Protein AF-A0A5C7YZ23-F1 (afdb_monomer)

pLDDT: mean 86.08, std 10.24, range [44.62, 97.25]

Sequence (58 aa):
ILKSQTSVKIEFDYEIYNEANELLTTGYSMLVFVDMKSGRPILPPSYVSEKINSFLEV

Structure (mmCIF, N/CA/C/O backbone):
data_AF-A0A5C7YZ23-F1
#
_entry.id   AF-A0A5C7YZ23-F1
#
loop_
_atom_site.group_PDB
_atom_site.id
_atom_site.type_symbol
_atom_site.label_atom_id
_atom_site.label_alt_id
_atom_site.label_comp_id
_atom_site.label_asym_id
_atom_site.label_entity_id
_atom_site.label_seq_id
_atom_site.pdbx_PDB_ins_code
_atom_site.Cartn_x
_atom_site.Cartn_y
_atom_site.Cartn_z
_atom_site.occupancy
_atom_site.B_iso_or_equiv
_atom_site.auth_seq_id
_atom_site.auth_comp_id
_atom_site.auth_asym_id
_atom_site.auth_atom_id
_atom_site.pdbx_PDB_model_num
ATOM 1 N N . ILE A 1 1 ? -1.240 -0.102 7.711 1.00 78.44 1 ILE A N 1
ATOM 2 C CA . ILE A 1 1 ? -0.071 -0.911 8.122 1.00 78.44 1 ILE A CA 1
ATOM 3 C C . ILE A 1 1 ? 0.619 -1.402 6.852 1.00 78.44 1 ILE A C 1
ATOM 5 O O . ILE A 1 1 ? -0.024 -2.047 6.029 1.00 78.44 1 ILE A O 1
ATOM 9 N N . LEU A 1 2 ? 1.883 -1.027 6.620 1.00 74.81 2 LEU A N 1
ATOM 10 C CA . LEU A 1 2 ? 2.628 -1.566 5.477 1.00 74.81 2 LEU A CA 1
ATOM 11 C C . LEU A 1 2 ? 3.002 -3.017 5.790 1.00 74.81 2 LEU A C 1
ATOM 13 O O . LEU A 1 2 ? 3.640 -3.273 6.807 1.00 74.81 2 LEU A O 1
ATOM 17 N N . LYS A 1 3 ? 2.583 -3.951 4.935 1.00 76.19 3 LYS A N 1
ATOM 18 C CA . LYS A 1 3 ? 2.795 -5.385 5.153 1.00 76.19 3 LYS A CA 1
ATOM 19 C C . LYS A 1 3 ? 4.115 -5.852 4.556 1.00 76.19 3 LYS A C 1
ATOM 21 O O . LYS A 1 3 ? 4.891 -6.543 5.208 1.00 76.19 3 LYS A O 1
ATOM 26 N N . SER A 1 4 ? 4.361 -5.496 3.300 1.00 73.38 4 SER A N 1
ATOM 27 C CA . SER A 1 4 ? 5.569 -5.876 2.578 1.00 73.38 4 SER A CA 1
ATOM 28 C C . SER A 1 4 ? 5.818 -4.915 1.417 1.00 73.38 4 SER A C 1
ATOM 30 O O . SER A 1 4 ? 4.891 -4.344 0.832 1.00 73.38 4 SER A O 1
ATOM 32 N N . GLN A 1 5 ? 7.090 -4.752 1.066 1.00 70.56 5 GLN A N 1
ATOM 33 C CA . GLN A 1 5 ? 7.502 -4.102 -0.168 1.00 70.56 5 GLN A CA 1
ATOM 34 C C . GLN A 1 5 ? 8.475 -5.026 -0.892 1.00 70.56 5 GLN A C 1
ATOM 36 O O . GLN A 1 5 ? 9.537 -5.373 -0.380 1.00 70.56 5 GLN A O 1
ATOM 41 N N . THR A 1 6 ? 8.098 -5.432 -2.100 1.00 71.69 6 THR A N 1
ATOM 42 C CA . THR A 1 6 ? 8.983 -6.113 -3.051 1.00 71.69 6 THR A CA 1
ATOM 43 C C . THR A 1 6 ? 9.273 -5.159 -4.204 1.00 71.69 6 THR A C 1
ATOM 45 O O . THR A 1 6 ? 8.584 -4.154 -4.369 1.00 71.69 6 THR A O 1
ATOM 48 N N . SER A 1 7 ? 10.273 -5.452 -5.037 1.00 68.44 7 SER A N 1
ATOM 49 C CA . SER A 1 7 ? 10.723 -4.521 -6.083 1.00 68.44 7 SER A CA 1
ATOM 50 C C . SER A 1 7 ? 9.601 -4.029 -7.011 1.00 68.44 7 SER A C 1
ATOM 52 O O . SER A 1 7 ? 9.687 -2.922 -7.520 1.00 68.44 7 SER A O 1
ATOM 54 N N . VAL A 1 8 ? 8.534 -4.809 -7.217 1.00 71.19 8 VAL A N 1
ATOM 55 C CA . VAL A 1 8 ? 7.444 -4.480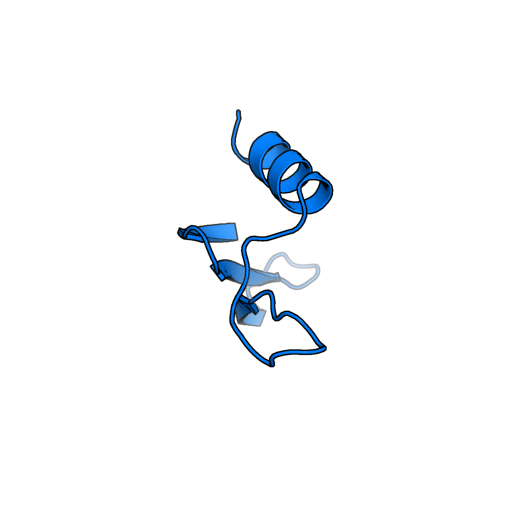 -8.159 1.00 71.19 8 VAL A CA 1
ATOM 56 C C . VAL A 1 8 ? 6.059 -4.367 -7.513 1.00 71.19 8 VAL A C 1
ATOM 58 O O . VAL A 1 8 ? 5.097 -4.028 -8.205 1.00 71.19 8 VAL A O 1
ATOM 61 N N . LYS A 1 9 ? 5.926 -4.664 -6.211 1.00 82.31 9 LYS A N 1
ATOM 62 C CA . LYS A 1 9 ? 4.631 -4.670 -5.511 1.00 82.31 9 LYS A CA 1
ATOM 63 C C . LYS A 1 9 ? 4.739 -4.092 -4.110 1.00 82.31 9 LYS A C 1
ATOM 65 O O . LYS A 1 9 ? 5.727 -4.330 -3.416 1.00 82.31 9 LYS A O 1
ATOM 70 N N . ILE A 1 10 ? 3.681 -3.412 -3.691 1.00 86.38 10 ILE A N 1
ATOM 71 C CA . ILE A 1 10 ? 3.536 -2.870 -2.342 1.00 86.38 10 ILE A CA 1
ATOM 72 C C . ILE A 1 10 ? 2.244 -3.410 -1.745 1.00 86.38 10 ILE A C 1
ATOM 74 O O . ILE A 1 10 ? 1.192 -3.325 -2.379 1.00 86.38 10 ILE A O 1
ATOM 78 N N . GLU A 1 11 ? 2.316 -3.951 -0.536 1.00 89.06 11 GLU A N 1
ATOM 79 C CA . GLU A 1 11 ? 1.177 -4.549 0.152 1.00 89.06 11 GLU A CA 1
ATOM 80 C C . GLU A 1 11 ? 0.807 -3.755 1.405 1.00 89.06 11 GLU A C 1
ATOM 82 O O . GLU A 1 11 ? 1.654 -3.449 2.249 1.00 89.06 11 GLU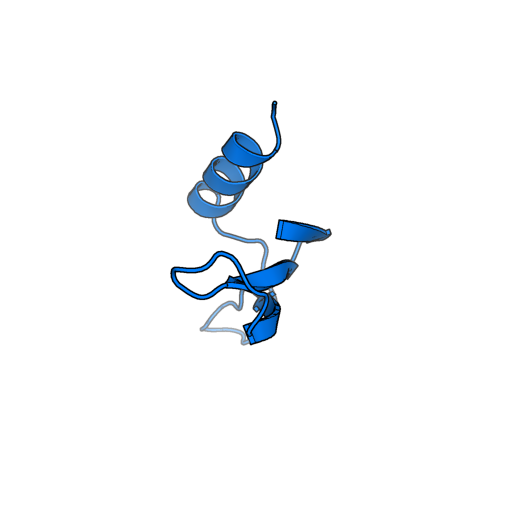 A O 1
ATOM 87 N N . PHE A 1 12 ? -0.483 -3.460 1.542 1.00 89.06 12 PHE A N 1
ATOM 88 C CA . PHE A 1 12 ? -1.055 -2.705 2.646 1.00 89.06 12 PHE A CA 1
ATOM 89 C C . PHE A 1 12 ? -2.126 -3.536 3.343 1.00 89.06 12 PHE A C 1
ATOM 91 O O . PHE A 1 12 ? -3.091 -3.957 2.709 1.00 89.06 12 PHE A O 1
ATOM 98 N N . ASP A 1 13 ? -1.979 -3.695 4.653 1.00 92.06 13 ASP A N 1
ATOM 99 C CA . ASP A 1 13 ? -3.060 -4.114 5.538 1.00 92.06 13 ASP A CA 1
ATOM 100 C C . ASP A 1 13 ? -3.621 -2.860 6.222 1.00 92.06 13 ASP A C 1
ATOM 102 O O . ASP A 1 13 ? -2.874 -1.964 6.628 1.00 92.06 13 ASP A O 1
ATOM 106 N N . TYR A 1 14 ? -4.934 -2.748 6.354 1.00 89.69 14 TYR A N 1
ATOM 107 C CA . TYR A 1 14 ? -5.561 -1.652 7.083 1.00 89.69 14 TYR A CA 1
ATOM 108 C C . TYR A 1 14 ? -6.701 -2.152 7.950 1.00 89.69 14 TYR A C 1
ATOM 110 O O . TYR A 1 14 ? -7.344 -3.161 7.678 1.00 89.69 14 TYR A O 1
ATOM 118 N N . GLU A 1 15 ? -6.932 -1.407 9.015 1.00 94.19 15 GLU A N 1
ATOM 119 C CA . GLU A 1 15 ? -7.962 -1.659 10.001 1.00 94.19 15 GLU A CA 1
ATOM 120 C C . GLU A 1 15 ? -8.841 -0.415 10.038 1.00 94.19 15 GLU A C 1
ATOM 122 O O . GLU A 1 15 ? -8.343 0.712 10.095 1.00 94.19 15 GLU A O 1
ATOM 127 N N . ILE A 1 16 ? -10.146 -0.619 9.920 1.00 93.50 16 ILE A N 1
ATOM 128 C CA . ILE A 1 16 ? -11.139 0.446 9.900 1.00 93.50 16 ILE A CA 1
ATOM 129 C C . ILE A 1 16 ? -11.836 0.423 11.250 1.00 93.50 16 ILE A C 1
ATOM 131 O O . ILE A 1 16 ? -12.473 -0.569 11.605 1.00 93.50 16 ILE A O 1
ATOM 135 N N . TYR A 1 17 ? -11.715 1.526 11.979 1.00 96.62 17 TYR A N 1
ATOM 136 C CA . TYR A 1 17 ? -12.298 1.714 13.302 1.00 96.62 17 TYR A CA 1
ATOM 137 C C . TYR A 1 17 ? -13.459 2.714 13.246 1.00 96.62 17 TYR A C 1
ATOM 139 O O . TYR A 1 17 ? -13.473 3.600 12.389 1.00 96.62 17 TYR A O 1
ATOM 147 N N . ASN A 1 18 ? -14.435 2.573 14.145 1.00 95.56 18 ASN A N 1
ATOM 148 C CA . ASN A 1 18 ? -15.483 3.578 14.352 1.00 95.56 18 ASN A CA 1
ATOM 149 C C . ASN A 1 18 ? -15.028 4.687 15.324 1.00 95.56 18 ASN A C 1
ATOM 151 O O . ASN A 1 18 ? -13.920 4.655 15.858 1.00 95.56 18 ASN A O 1
ATOM 155 N N . GLU A 1 19 ? -15.899 5.668 15.583 1.00 96.00 19 GLU A N 1
ATOM 156 C CA . GLU A 1 19 ? -15.623 6.778 16.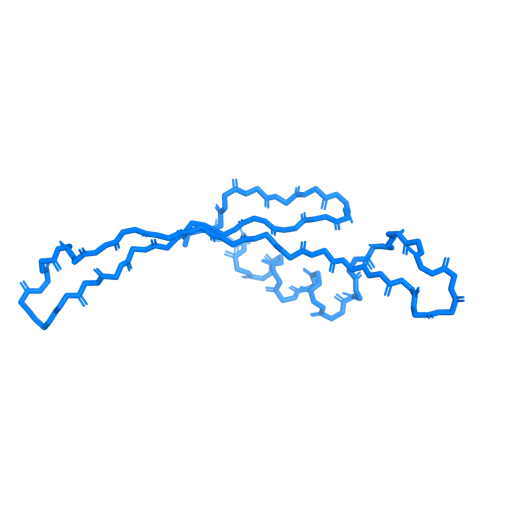514 1.00 96.00 19 GLU A CA 1
ATOM 157 C C . GLU A 1 19 ? -15.409 6.324 17.967 1.00 96.00 19 GLU A C 1
ATOM 159 O O . GLU A 1 19 ? -14.720 6.996 18.731 1.00 96.00 19 GLU A O 1
ATOM 164 N N . ALA A 1 20 ? -15.959 5.167 18.344 1.00 97.25 20 ALA A N 1
ATOM 165 C CA . ALA A 1 20 ? -15.744 4.537 19.644 1.00 97.25 20 ALA A CA 1
ATOM 166 C C . ALA A 1 20 ? -14.447 3.705 19.701 1.00 97.25 20 ALA A C 1
ATOM 168 O O . ALA A 1 20 ? -14.185 3.039 20.702 1.00 97.25 20 ALA A O 1
ATOM 169 N N . ASN A 1 21 ? -13.621 3.760 18.649 1.00 93.62 21 ASN A N 1
ATOM 170 C CA . ASN A 1 21 ? -12.379 3.007 18.505 1.00 93.62 21 ASN A CA 1
ATOM 171 C C . ASN A 1 21 ? -12.584 1.476 18.485 1.00 93.62 21 ASN A C 1
ATOM 173 O O . ASN A 1 21 ? -11.686 0.711 18.838 1.00 93.62 21 ASN A O 1
ATOM 177 N N . GLU A 1 22 ? -13.763 1.022 18.055 1.00 96.38 22 GLU A N 1
ATOM 178 C CA . GLU A 1 22 ? -14.077 -0.388 17.828 1.00 96.38 22 GLU A CA 1
ATOM 179 C C . GLU A 1 22 ? -13.723 -0.780 16.392 1.00 96.38 22 GLU A C 1
ATOM 181 O O . GLU A 1 22 ? -14.007 -0.044 15.441 1.00 96.38 22 GLU A O 1
ATOM 186 N N . LEU A 1 23 ? -13.110 -1.954 16.228 1.00 95.69 23 LEU A N 1
ATOM 187 C CA . LEU A 1 23 ? -12.738 -2.483 14.920 1.00 95.69 23 LEU A CA 1
ATOM 188 C C . LEU A 1 23 ? -13.996 -2.887 14.140 1.00 95.69 23 LEU A C 1
ATOM 190 O O . LEU A 1 23 ? -14.685 -3.834 14.512 1.00 95.69 23 LEU A O 1
ATOM 194 N N . LEU A 1 24 ? -14.267 -2.197 13.033 1.00 96.31 24 LEU A N 1
ATOM 195 C CA . LEU A 1 24 ? -15.374 -2.518 12.132 1.00 96.31 24 LEU A CA 1
ATOM 196 C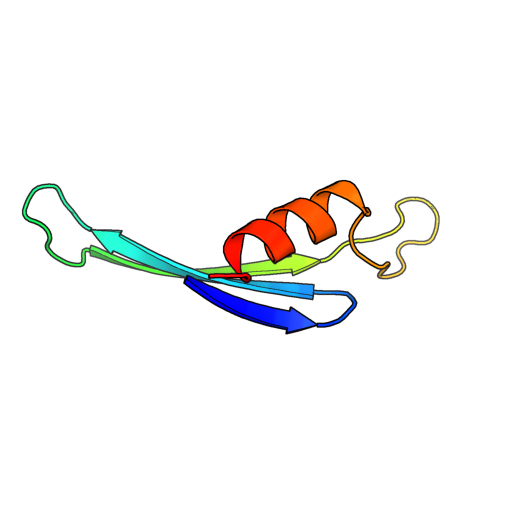 C . LEU A 1 24 ? -14.980 -3.597 11.126 1.00 96.31 24 LEU A C 1
ATOM 198 O O . LEU A 1 24 ? -15.733 -4.538 10.889 1.00 96.31 24 LEU A O 1
ATOM 202 N N . THR A 1 25 ? -13.813 -3.445 10.500 1.00 95.50 25 THR A N 1
ATOM 203 C CA . THR A 1 25 ? -13.306 -4.405 9.516 1.00 95.50 25 THR A CA 1
ATOM 204 C C . THR A 1 25 ? -11.810 -4.242 9.316 1.00 95.50 25 THR A C 1
ATOM 206 O O . THR A 1 25 ? -11.244 -3.172 9.538 1.00 95.50 25 THR A O 1
ATOM 209 N N . THR A 1 26 ? -11.173 -5.296 8.825 1.00 95.38 26 THR A N 1
ATOM 210 C CA . THR A 1 26 ? -9.837 -5.223 8.239 1.00 95.38 26 THR A CA 1
ATOM 211 C C . THR A 1 26 ? -9.942 -5.222 6.716 1.00 95.38 26 THR A C 1
ATOM 213 O O . THR A 1 26 ? -10.987 -5.548 6.145 1.00 95.38 26 THR A O 1
ATOM 216 N N . GLY A 1 27 ? -8.876 -4.812 6.043 1.00 93.56 27 GLY A N 1
ATOM 217 C CA . GLY A 1 27 ? -8.777 -4.828 4.596 1.00 93.56 27 GLY A CA 1
ATOM 218 C C . GLY A 1 27 ? -7.337 -4.985 4.139 1.00 93.56 27 GLY A C 1
ATOM 219 O O . GLY A 1 27 ? -6.391 -4.709 4.874 1.00 93.56 27 GLY A O 1
ATOM 220 N N . TYR A 1 28 ? -7.197 -5.462 2.909 1.00 93.38 28 TYR A N 1
ATOM 221 C CA . TYR A 1 28 ? -5.920 -5.705 2.259 1.00 93.38 28 TYR A CA 1
ATOM 222 C C . TYR A 1 28 ? -5.938 -5.070 0.875 1.00 93.38 28 TYR A C 1
ATOM 224 O O . TYR A 1 28 ? -6.948 -5.106 0.169 1.00 93.38 28 TYR A O 1
ATOM 232 N N . SER A 1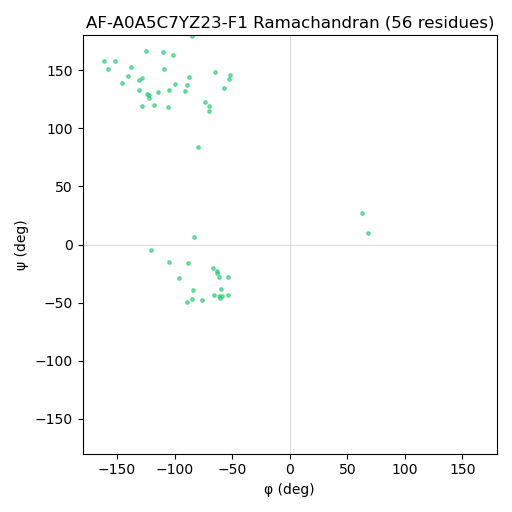 29 ? -4.817 -4.493 0.465 1.00 91.44 29 SER A N 1
ATOM 233 C CA . SER A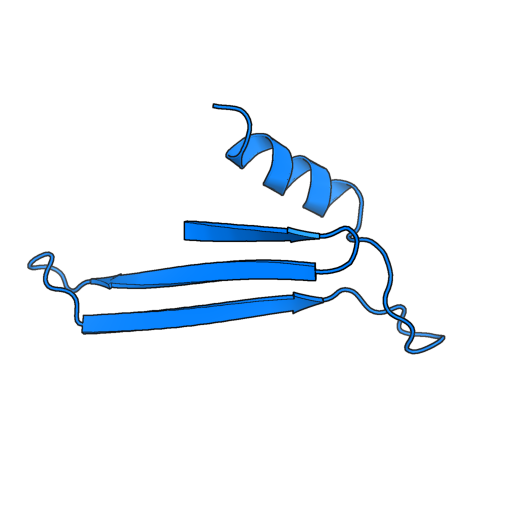 1 29 ? -4.639 -3.964 -0.882 1.00 91.44 29 SER A CA 1
ATOM 234 C C . SER A 1 29 ? -3.208 -4.151 -1.358 1.00 91.44 29 SER A C 1
ATOM 236 O O . SER A 1 29 ? -2.255 -3.920 -0.618 1.00 91.44 29 SER A O 1
ATOM 238 N N . MET A 1 30 ? -3.064 -4.537 -2.624 1.00 90.38 30 MET A N 1
ATOM 239 C CA . MET A 1 30 ? -1.776 -4.709 -3.288 1.00 90.38 30 MET A CA 1
ATOM 240 C C . MET A 1 30 ? -1.674 -3.727 -4.454 1.00 90.38 30 MET A C 1
ATOM 242 O O . MET A 1 30 ? -2.467 -3.783 -5.394 1.00 90.38 30 MET A O 1
ATOM 246 N N . LEU A 1 31 ? -0.679 -2.845 -4.405 1.00 90.06 31 LEU A N 1
ATOM 247 C CA . LEU A 1 31 ? -0.317 -1.956 -5.503 1.00 90.06 31 LEU A CA 1
ATOM 248 C C . LEU A 1 31 ? 0.734 -2.625 -6.388 1.00 90.06 31 LEU A C 1
ATOM 250 O O . LEU A 1 3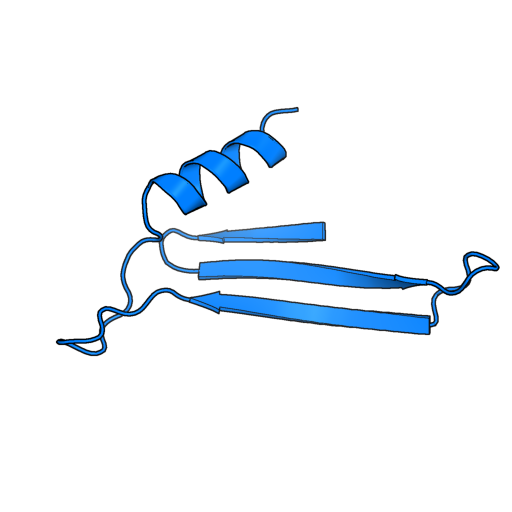1 ? 1.750 -3.117 -5.897 1.00 90.06 31 LEU A O 1
ATOM 254 N N . VAL A 1 32 ? 0.505 -2.592 -7.699 1.00 90.50 32 VAL A N 1
ATOM 255 C CA . VAL A 1 32 ? 1.458 -3.030 -8.725 1.00 90.50 32 VAL A CA 1
ATOM 256 C C . VAL A 1 32 ? 1.623 -1.928 -9.763 1.00 90.50 32 VAL A C 1
ATOM 258 O O . VAL A 1 32 ? 0.658 -1.243 -10.104 1.00 90.50 32 VAL A O 1
ATOM 261 N N . PHE A 1 33 ? 2.839 -1.760 -10.274 1.00 89.56 33 PHE A N 1
ATOM 262 C CA . PHE A 1 33 ? 3.133 -0.776 -11.314 1.00 89.56 33 PHE A CA 1
ATOM 263 C C . PHE A 1 33 ? 3.308 -1.493 -12.640 1.00 89.56 33 PHE A C 1
ATOM 265 O O . PHE A 1 33 ? 3.997 -2.508 -12.715 1.00 89.56 33 PHE A O 1
ATOM 272 N N . VAL A 1 34 ? 2.665 -0.975 -13.682 1.00 90.50 34 VAL A N 1
ATOM 273 C CA . VAL A 1 34 ? 2.650 -1.588 -15.010 1.00 90.50 34 VAL A CA 1
ATOM 274 C C . VAL A 1 34 ? 2.990 -0.524 -16.044 1.00 90.50 34 VAL A C 1
ATOM 276 O O . VAL A 1 34 ? 2.433 0.574 -16.024 1.00 90.50 34 VAL A O 1
ATOM 279 N N . ASP A 1 35 ? 3.903 -0.845 -16.955 1.00 90.69 35 ASP A N 1
ATOM 280 C CA . ASP A 1 35 ? 4.166 -0.006 -18.119 1.00 90.69 35 ASP A CA 1
ATOM 281 C C . ASP A 1 35 ? 2.973 -0.087 -19.082 1.00 90.69 35 ASP A C 1
ATOM 283 O O . ASP A 1 35 ? 2.639 -1.156 -19.589 1.00 90.69 35 ASP A O 1
ATOM 287 N N . MET A 1 36 ? 2.322 1.047 -19.349 1.00 90.06 36 MET A N 1
ATOM 288 C CA . MET A 1 36 ? 1.090 1.078 -20.150 1.00 90.06 36 MET A CA 1
ATOM 289 C C . MET A 1 36 ? 1.291 0.694 -21.622 1.00 90.06 36 MET A C 1
ATOM 291 O O . MET A 1 36 ? 0.323 0.350 -22.294 1.00 90.06 36 MET A O 1
ATOM 295 N N . LYS A 1 37 ? 2.521 0.769 -22.147 1.00 93.69 37 LYS A N 1
ATOM 296 C CA . LYS A 1 37 ? 2.813 0.443 -23.552 1.00 93.69 37 LYS A CA 1
ATOM 297 C C . LYS A 1 37 ? 3.026 -1.056 -23.748 1.00 93.69 37 LYS A C 1
ATOM 299 O O . LYS A 1 37 ? 2.613 -1.608 -24.760 1.00 93.69 37 LYS A O 1
ATOM 304 N N . SER A 1 38 ? 3.698 -1.699 -22.799 1.00 91.69 38 SER A N 1
ATOM 305 C CA . SER A 1 38 ? 4.117 -3.102 -22.861 1.00 91.69 38 SER A CA 1
ATOM 306 C C . SER A 1 38 ? 3.274 -4.038 -21.995 1.00 91.69 38 SER A C 1
ATOM 308 O O . SER A 1 38 ? 3.365 -5.252 -22.162 1.00 91.69 38 SER A O 1
ATOM 310 N N . GLY A 1 39 ? 2.483 -3.505 -21.059 1.00 90.06 39 GLY A N 1
ATOM 311 C CA . GLY A 1 39 ? 1.693 -4.275 -20.095 1.00 90.06 39 GLY A CA 1
ATOM 312 C C . GLY A 1 39 ? 2.536 -5.032 -19.065 1.00 90.06 39 GLY A C 1
ATOM 313 O O . GLY A 1 39 ? 2.013 -5.878 -18.341 1.00 90.06 39 GLY A O 1
ATOM 314 N N . ARG A 1 40 ? 3.847 -4.774 -19.002 1.00 89.44 40 ARG A N 1
ATOM 315 C CA . ARG A 1 40 ? 4.766 -5.494 -18.115 1.00 89.44 40 ARG A CA 1
ATOM 316 C C . ARG A 1 40 ? 4.827 -4.837 -16.737 1.00 89.44 40 ARG A C 1
ATOM 318 O O . ARG A 1 40 ? 4.808 -3.606 -16.666 1.00 89.44 40 ARG A O 1
ATOM 325 N N . PRO A 1 41 ? 4.958 -5.624 -15.653 1.00 89.31 41 PRO A N 1
ATOM 326 C CA . PRO A 1 41 ? 5.266 -5.081 -14.341 1.00 89.31 41 PRO A CA 1
ATOM 327 C C . PRO A 1 41 ? 6.571 -4.289 -14.382 1.00 89.31 41 PRO A C 1
ATOM 329 O O . PRO A 1 41 ? 7.567 -4.750 -14.944 1.00 89.31 41 PRO A O 1
ATOM 332 N N . ILE A 1 42 ? 6.561 -3.114 -13.772 1.00 90.12 42 ILE A N 1
ATOM 333 C CA . ILE A 1 42 ? 7.728 -2.250 -13.628 1.00 90.12 42 ILE A CA 1
ATOM 334 C C . ILE A 1 42 ? 7.958 -1.913 -12.161 1.00 90.12 42 ILE A C 1
ATOM 336 O O . ILE A 1 42 ? 7.106 -2.151 -11.303 1.00 90.12 42 ILE A O 1
ATOM 340 N N . LEU A 1 43 ? 9.135 -1.365 -11.876 1.00 87.88 43 LEU A N 1
ATOM 341 C CA . LEU A 1 43 ? 9.421 -0.795 -10.568 1.00 87.88 43 LEU A CA 1
ATOM 342 C C . LEU A 1 43 ? 8.514 0.427 -10.319 1.00 87.88 43 LEU A C 1
ATOM 344 O O . LEU A 1 43 ? 8.181 1.142 -11.272 1.00 87.88 43 LEU A O 1
ATOM 348 N N . PRO A 1 44 ? 8.139 0.697 -9.056 1.00 87.69 44 PRO A N 1
ATOM 349 C CA . PRO A 1 44 ? 7.486 1.943 -8.686 1.00 87.69 44 PRO A CA 1
ATOM 350 C C . PRO A 1 44 ? 8.295 3.157 -9.165 1.00 87.69 44 PRO A C 1
ATOM 352 O O . PRO A 1 44 ? 9.528 3.145 -9.078 1.00 87.69 44 PRO A O 1
ATOM 355 N N . PRO A 1 45 ? 7.628 4.234 -9.619 1.00 88.12 45 PRO A N 1
ATOM 356 C CA . PRO A 1 45 ? 8.288 5.509 -9.863 1.00 88.12 45 PRO A CA 1
ATOM 357 C C . PRO A 1 45 ? 9.099 5.966 -8.643 1.00 88.12 45 PRO A C 1
ATOM 359 O O . PRO A 1 45 ? 8.679 5.750 -7.504 1.00 88.12 45 PRO A O 1
ATOM 362 N N . SER A 1 46 ? 10.230 6.641 -8.871 1.00 86.88 46 SER A N 1
ATOM 363 C CA . SER A 1 46 ? 11.148 7.060 -7.798 1.00 86.88 46 SER A CA 1
ATOM 364 C C . SER A 1 46 ? 10.451 7.862 -6.698 1.00 86.88 46 SER A C 1
ATOM 366 O O . SER A 1 46 ? 10.607 7.536 -5.528 1.00 86.88 46 SER A O 1
ATOM 368 N N . TYR A 1 47 ? 9.577 8.806 -7.063 1.00 89.25 47 TYR A N 1
ATOM 369 C CA . TYR A 1 47 ? 8.825 9.616 -6.097 1.00 89.25 47 TYR A CA 1
ATOM 370 C C . TYR A 1 47 ? 7.897 8.792 -5.184 1.00 89.25 47 TYR A C 1
ATOM 372 O O . TYR A 1 47 ? 7.591 9.215 -4.071 1.00 89.25 47 TYR A O 1
ATOM 380 N N . VAL A 1 48 ? 7.406 7.636 -5.650 1.00 87.75 48 VAL A N 1
ATOM 381 C CA . VAL A 1 48 ? 6.585 6.731 -4.830 1.00 87.75 48 VAL A CA 1
ATOM 382 C C . VAL A 1 48 ? 7.485 5.986 -3.856 1.00 87.75 48 VAL A C 1
ATOM 384 O O . VAL A 1 48 ? 7.197 5.960 -2.663 1.00 87.75 48 VAL A O 1
ATOM 387 N N . SER A 1 49 ? 8.587 5.431 -4.361 1.00 82.94 49 SER A N 1
ATOM 388 C CA . SER A 1 49 ? 9.579 4.716 -3.554 1.00 82.94 49 SER A CA 1
ATOM 389 C C . SER A 1 49 ? 10.164 5.603 -2.454 1.00 82.94 49 SER A C 1
ATOM 391 O O . SER A 1 49 ? 10.222 5.185 -1.305 1.00 82.94 49 SER A O 1
ATOM 393 N N . GLU A 1 50 ? 10.520 6.849 -2.774 1.00 87.19 50 GLU A N 1
ATOM 394 C CA . GLU A 1 50 ? 11.031 7.837 -1.815 1.00 87.19 50 GLU A CA 1
ATOM 395 C C . GLU A 1 50 ? 10.015 8.140 -0.711 1.00 87.19 50 GLU A C 1
ATOM 397 O O . GLU A 1 50 ? 10.359 8.115 0.470 1.00 87.19 50 GLU A O 1
ATOM 402 N N . LYS A 1 51 ? 8.744 8.364 -1.073 1.00 87.00 51 LYS A N 1
ATOM 403 C CA . LYS A 1 51 ? 7.686 8.586 -0.081 1.00 87.00 51 LYS A CA 1
ATOM 404 C C . LYS A 1 51 ? 7.500 7.380 0.827 1.00 87.00 51 LYS A C 1
ATOM 406 O O . LYS A 1 51 ? 7.381 7.560 2.031 1.00 87.00 51 LYS A O 1
ATOM 411 N N . ILE A 1 52 ? 7.482 6.166 0.284 1.00 83.69 52 ILE A N 1
ATOM 412 C CA . ILE A 1 52 ? 7.305 4.958 1.100 1.00 83.69 52 ILE A CA 1
ATOM 413 C C . ILE A 1 52 ? 8.497 4.755 2.033 1.00 83.69 52 ILE A C 1
ATOM 415 O O . ILE A 1 52 ? 8.287 4.513 3.218 1.00 83.69 52 ILE A O 1
ATOM 419 N N . ASN A 1 53 ? 9.722 4.945 1.541 1.00 81.56 53 ASN A N 1
ATOM 420 C CA . ASN A 1 53 ? 10.924 4.868 2.369 1.00 81.56 53 ASN A CA 1
ATOM 421 C C . ASN A 1 53 ? 10.892 5.894 3.510 1.00 81.56 53 ASN A C 1
ATOM 423 O O . ASN A 1 53 ? 11.234 5.551 4.635 1.00 81.56 53 ASN A O 1
ATOM 427 N N . SER A 1 54 ? 10.383 7.108 3.268 1.00 83.50 54 SER A N 1
ATOM 428 C CA . SER A 1 54 ? 10.240 8.120 4.327 1.00 83.50 54 SER A CA 1
ATOM 429 C C . SER A 1 54 ? 9.278 7.723 5.456 1.00 83.50 54 SER A C 1
ATOM 431 O O . SER A 1 54 ? 9.390 8.249 6.556 1.00 83.50 54 SER A O 1
ATOM 433 N N . PHE A 1 55 ? 8.343 6.796 5.209 1.00 75.19 55 PHE A N 1
ATOM 434 C CA . PHE A 1 55 ? 7.470 6.236 6.249 1.00 75.19 55 PHE A CA 1
ATOM 435 C C . PHE A 1 55 ? 8.077 5.013 6.953 1.00 75.19 55 PHE A C 1
ATOM 437 O O . PHE A 1 55 ? 7.564 4.608 7.994 1.00 75.19 55 PHE A O 1
ATOM 444 N N . LEU A 1 56 ? 9.114 4.402 6.372 1.00 69.56 56 LEU A N 1
ATOM 445 C CA . LEU A 1 56 ? 9.788 3.213 6.899 1.00 69.56 56 LEU A CA 1
ATOM 446 C C . LEU A 1 56 ? 11.038 3.539 7.718 1.00 69.56 56 LEU A C 1
ATOM 448 O O . LEU A 1 56 ? 11.379 2.773 8.614 1.00 69.56 56 LEU A O 1
ATOM 452 N N . GLU A 1 57 ? 11.712 4.649 7.424 1.00 55.84 57 GLU A N 1
ATOM 453 C CA . GLU A 1 57 ? 12.816 5.161 8.235 1.00 55.84 57 GLU A CA 1
ATOM 454 C C . GLU A 1 57 ? 12.266 5.920 9.458 1.00 55.84 57 GLU A C 1
ATOM 456 O O . GLU A 1 57 ? 12.124 7.143 9.443 1.00 55.84 57 GLU A O 1
ATOM 461 N N . VAL A 1 58 ? 11.939 5.164 10.513 1.00 44.62 58 VAL A N 1
ATOM 462 C CA . VAL A 1 58 ? 11.746 5.636 11.898 1.00 44.62 58 VAL A CA 1
ATOM 463 C C . VAL A 1 58 ? 12.616 4.798 12.825 1.00 44.62 58 VAL A C 1
ATOM 465 O O . VAL A 1 58 ? 12.614 3.557 12.660 1.00 44.62 58 VAL A O 1
#

Foldseek 3Di:
DWDDDDQFKTKDKDFDADPVRHTPDIDIDMDGDADPVPRDTDGPDPVVVVVVVVVVPD

Radius of gyration: 14.62 Å; Cα contacts (8 Å, |Δi|>4): 78; chains: 1; bounding box: 29×16×43 Å

Solvent-accessible surface area (backbone atoms only — not comparable to full-atom values): 3596 Å² total; per-residue (Å²): 86,85,70,50,78,55,80,47,39,39,35,36,38,46,75,43,60,47,97,87,69,44,80,75,46,74,49,76,49,76,50,71,33,61,40,87,88,76,71,42,80,31,62,62,56,66,74,55,51,53,54,54,48,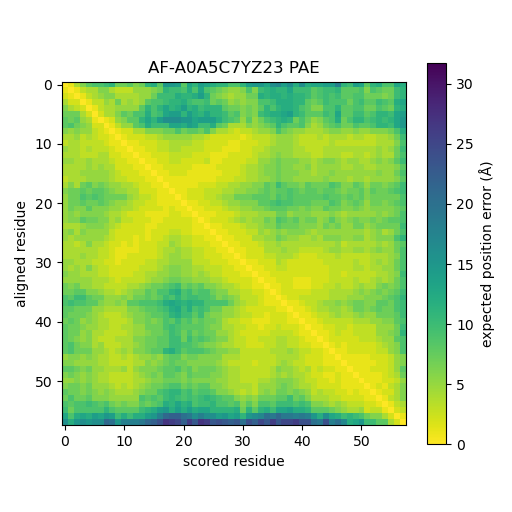64,75,64,72,121

Nearest PDB structures (foldseek):
  5kl9-assembly1_B  TM=8.189E-01  e=4.613E-02  Escherichia coli O157:H7
  6fdg-assembly1_D  TM=7.575E-01  e=5.208E-02  Staphylococcus aureus
  5t06-assembly1_B  TM=8.227E-01  e=2.100E-01  Escherichia coli O157:H7
  5e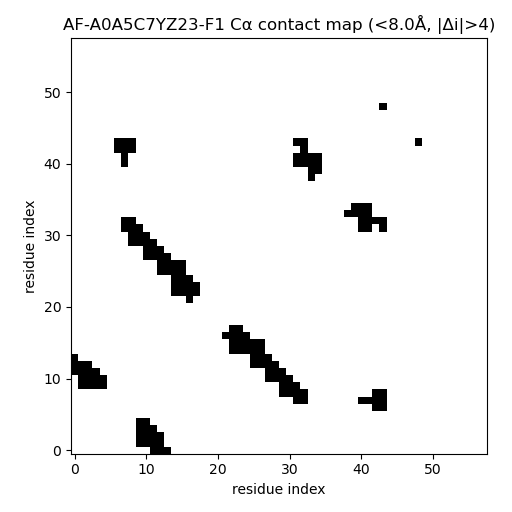o2-assembly2_C  TM=9.305E-01  e=7.968E-01  Staphylococcus aureus subsp. aureus Mu50
  8rha-assembly1_A  TM=4.379E-01  e=8.995E-01  Homo sapiens

Mean predicted aligned error: 5.52 Å

Secondary structure (DSSP, 8-state):
-EEEEETTEEEEEEEEE-TT--EEEEEEEEEEEE-TTT--EEPPPHHHHHHHHHHH--